Protein AF-A0A961Q5C3-F1 (afdb_monomer)

Foldseek 3Di:
DDQWDWAADPVGIDIGGQPALADDLLVVLLVVDVDPQAFPLVVLVLLLLLLVVLLVVLVVCVVVVNADPLLSVLLNVLSVCSNVPPPSVNRGHHPPTPDLCQSVLNSSLSNSQQSSCVVVVHGRNPVVRPPSCVRSQPPHDRVVSD

Solvent-accessible surface area (backbone atoms only — not comparable to full-atom values): 7967 Å² total; per-residue (Å²): 130,77,70,54,44,78,42,75,60,96,90,45,76,44,84,39,58,52,84,52,40,35,44,60,66,30,57,49,39,34,71,74,25,79,72,77,81,52,32,42,44,80,40,55,68,60,53,31,51,49,37,50,51,39,30,51,42,33,51,51,35,31,77,72,66,79,32,60,65,71,60,28,53,33,41,38,53,27,27,54,46,40,57,75,59,51,70,48,86,44,38,61,38,28,70,74,50,72,70,82,47,39,46,59,50,44,23,50,20,24,29,36,26,25,44,16,29,47,77,70,76,40,63,70,84,52,46,92,79,45,24,35,58,80,53,52,36,42,99,61,56,44,89,82,67,105

Sequence (146 aa):
MNTTRVERDSIGEKIIPWDADYGIHTARAAENFPITGILLRHYPELVQSLVMVKKAAAQANRDLGVLKPNIAAAIISACDLLIAGDGLNHFIVDMLQGGAGTSSNMNVNEVVANVALKLLGRPRGDYTVINPNDHVNLSQSTNDVY

Nearest PDB structures (foldseek):
  3ocf-assembly1_B  TM=1.001E+00  e=5.961E-16  Brucella abortus 2308
  3ocf-assembly1_A  TM=1.002E+00  e=1.237E-15  Brucella abortus 2308
  3oce-assembly1_C  TM=1.000E+00  e=1.733E-15  Brucella abortus 2308
  3ocf-assembly1_D  TM=9.890E-01  e=1.733E-15  Brucella abortus 2308
  6wng-assembly1_D  TM=9.918E-01  e=7.460E-15  Elizabethkingia anophelis NUH1

Radius of gyration: 14.12 Å; Cα contacts (8 Å, |Δi|>4): 234; chains: 1; bounding box: 32×31×37 Å

Structure (mmCIF, N/CA/C/O backbone):
data_AF-A0A961Q5C3-F1
#
_entry.id   AF-A0A961Q5C3-F1
#
loop_
_atom_site.group_PDB
_atom_site.id
_atom_site.type_symbol
_atom_site.label_atom_id
_atom_site.label_alt_id
_atom_site.label_comp_id
_atom_site.label_asym_id
_atom_site.label_entity_id
_atom_site.label_seq_id
_atom_site.pdbx_PDB_ins_code
_atom_site.Cartn_x
_atom_site.Cartn_y
_atom_site.Cartn_z
_atom_site.occupancy
_atom_site.B_iso_or_equiv
_atom_site.auth_seq_id
_atom_site.auth_comp_id
_atom_site.auth_asym_id
_atom_site.auth_atom_id
_atom_site.pdbx_PDB_model_num
ATOM 1 N N . MET A 1 1 ? -11.186 15.69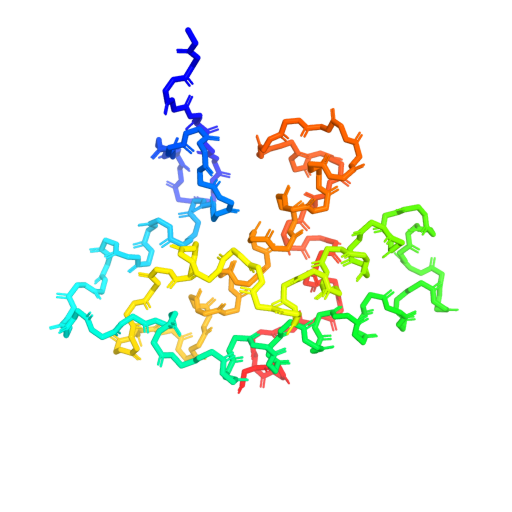4 -17.607 1.00 61.44 1 MET A N 1
ATOM 2 C CA . MET A 1 1 ? -10.985 14.689 -16.540 1.00 61.44 1 MET A CA 1
ATOM 3 C C . MET A 1 1 ? -9.516 14.718 -16.165 1.00 61.44 1 MET A C 1
ATOM 5 O O . MET A 1 1 ? -8.705 14.829 -17.075 1.00 61.44 1 MET A O 1
ATOM 9 N N . ASN A 1 2 ? -9.177 14.683 -14.874 1.00 71.56 2 ASN A N 1
ATOM 10 C CA . ASN A 1 2 ? -7.775 14.628 -14.456 1.00 71.56 2 ASN A CA 1
ATOM 11 C C . ASN A 1 2 ? -7.164 13.304 -14.919 1.00 71.56 2 ASN A C 1
ATOM 13 O O . ASN A 1 2 ? -7.709 12.242 -14.637 1.00 71.56 2 ASN A O 1
ATOM 17 N N . THR A 1 3 ? -6.056 13.374 -15.651 1.00 91.38 3 THR A N 1
ATOM 18 C CA . THR A 1 3 ? -5.298 12.202 -16.114 1.00 91.38 3 THR A CA 1
ATOM 19 C C . THR A 1 3 ? -4.267 11.751 -15.083 1.00 91.38 3 THR A C 1
ATOM 21 O O . THR A 1 3 ? -3.855 10.595 -15.077 1.00 91.38 3 THR A O 1
ATOM 24 N N . THR A 1 4 ? -3.865 12.652 -14.188 1.00 96.19 4 THR A N 1
ATOM 25 C CA . THR A 1 4 ? -2.847 12.421 -13.164 1.00 96.19 4 THR A CA 1
ATOM 26 C C . THR A 1 4 ? -3.195 13.133 -11.856 1.00 96.19 4 THR A C 1
ATOM 28 O O . THR A 1 4 ? -4.041 14.030 -11.823 1.00 96.19 4 THR A O 1
ATOM 31 N N . ARG A 1 5 ? -2.537 12.723 -10.771 1.00 97.00 5 ARG A N 1
ATOM 32 C CA . ARG A 1 5 ? -2.502 13.392 -9.464 1.00 97.00 5 ARG A CA 1
ATOM 33 C C . ARG A 1 5 ? -1.052 13.603 -9.031 1.00 97.00 5 ARG A C 1
ATOM 35 O O . ARG A 1 5 ? -0.168 12.885 -9.492 1.00 97.00 5 ARG A O 1
ATOM 42 N N . VAL A 1 6 ? -0.811 14.567 -8.150 1.00 97.50 6 VAL A N 1
ATOM 43 C CA . VAL A 1 6 ? 0.508 14.787 -7.542 1.00 97.50 6 VAL A CA 1
ATOM 44 C C . VAL A 1 6 ? 0.484 14.239 -6.123 1.00 97.50 6 VAL A C 1
ATOM 46 O O . VAL A 1 6 ? -0.423 14.551 -5.356 1.00 97.50 6 VAL A O 1
ATOM 49 N N . GLU A 1 7 ? 1.477 13.429 -5.785 1.00 98.12 7 GLU A N 1
ATOM 50 C CA . GLU A 1 7 ? 1.728 12.961 -4.423 1.00 98.12 7 GLU A CA 1
ATOM 51 C C . GLU A 1 7 ? 3.077 13.485 -3.931 1.00 98.12 7 GLU A C 1
ATOM 53 O O . GLU A 1 7 ? 3.934 13.857 -4.736 1.00 98.12 7 GLU A O 1
ATOM 58 N N . ARG A 1 8 ? 3.264 13.519 -2.609 1.00 96.75 8 ARG A N 1
ATOM 59 C CA . ARG A 1 8 ? 4.487 13.995 -1.963 1.00 96.75 8 ARG A CA 1
ATOM 60 C C . ARG A 1 8 ? 4.938 13.024 -0.883 1.00 96.75 8 ARG A C 1
ATOM 62 O O . ARG A 1 8 ? 4.139 12.620 -0.044 1.00 96.75 8 ARG A O 1
ATOM 69 N N . ASP A 1 9 ? 6.225 12.713 -0.890 1.00 95.50 9 ASP A N 1
ATOM 70 C CA . ASP A 1 9 ? 6.924 11.970 0.154 1.00 95.50 9 ASP A CA 1
ATOM 71 C C . ASP A 1 9 ? 8.097 12.801 0.703 1.00 95.50 9 ASP A C 1
ATOM 73 O O . ASP A 1 9 ? 8.202 14.008 0.456 1.00 95.50 9 ASP A O 1
ATOM 77 N N . SER A 1 10 ? 8.979 12.174 1.481 1.00 94.50 10 SER A N 1
ATOM 78 C CA . SER A 1 10 ? 10.170 12.828 2.034 1.00 94.50 10 SER A CA 1
ATOM 79 C C . SER A 1 10 ? 11.218 13.203 0.979 1.00 94.50 10 SER A C 1
ATOM 81 O O . SER A 1 10 ? 12.045 14.074 1.241 1.00 94.50 10 SER A O 1
ATOM 83 N N . ILE A 1 11 ? 11.188 12.578 -0.204 1.00 96.25 11 ILE A N 1
ATOM 84 C CA . ILE A 1 11 ? 12.118 12.839 -1.312 1.00 96.25 11 ILE A CA 1
ATOM 85 C C . ILE A 1 11 ? 11.613 14.010 -2.167 1.00 96.25 11 ILE A C 1
ATOM 87 O O . ILE A 1 11 ? 12.409 14.752 -2.740 1.00 96.25 11 ILE A O 1
ATOM 91 N N . GLY A 1 12 ? 10.297 14.206 -2.246 1.00 97.31 12 GLY A N 1
ATOM 92 C CA . GLY A 1 12 ? 9.675 15.329 -2.938 1.00 97.31 12 GLY A CA 1
ATOM 93 C C . GLY A 1 12 ? 8.347 14.948 -3.576 1.00 97.31 12 GLY A C 1
ATOM 94 O O . GLY A 1 12 ? 7.664 14.030 -3.133 1.00 97.31 12 GLY A O 1
ATOM 95 N N . GLU A 1 13 ? 7.977 15.657 -4.636 1.00 97.94 13 GLU A N 1
ATOM 96 C CA . GLU A 1 13 ? 6.718 15.435 -5.350 1.00 97.94 13 GLU A CA 1
ATOM 97 C C . GLU A 1 13 ? 6.887 14.483 -6.538 1.00 97.94 13 GLU A C 1
ATOM 99 O O . GLU A 1 13 ? 7.974 14.355 -7.111 1.00 97.94 13 GLU A O 1
ATOM 104 N N . LYS A 1 14 ? 5.800 13.803 -6.913 1.00 97.44 14 LYS A N 1
ATOM 105 C CA . LYS A 1 14 ? 5.742 12.937 -8.092 1.00 97.44 14 LYS A CA 1
ATOM 106 C C . LYS A 1 14 ? 4.346 12.913 -8.706 1.00 97.44 14 LYS A C 1
ATOM 108 O O . LYS A 1 14 ? 3.341 12.916 -8.000 1.00 97.44 14 LYS A O 1
ATOM 113 N N . ILE A 1 15 ? 4.301 12.849 -10.034 1.00 97.56 15 ILE A N 1
ATOM 114 C CA . ILE A 1 15 ? 3.069 12.696 -10.808 1.00 97.56 15 ILE A CA 1
ATOM 115 C C . ILE A 1 15 ? 2.715 11.208 -10.899 1.00 97.56 15 ILE A C 1
ATOM 117 O O . ILE A 1 15 ? 3.538 10.401 -11.327 1.00 97.56 15 ILE A O 1
ATOM 121 N N . ILE A 1 16 ? 1.484 10.861 -10.530 1.00 98.19 16 ILE A N 1
ATOM 122 C CA . ILE A 1 16 ? 0.934 9.501 -10.532 1.00 98.19 16 ILE A CA 1
ATOM 123 C C . ILE A 1 16 ? -0.307 9.470 -11.439 1.00 98.19 16 ILE A C 1
ATOM 125 O O . ILE A 1 16 ? -1.082 10.432 -11.416 1.00 98.19 16 ILE A O 1
ATOM 129 N N . PRO A 1 17 ? -0.549 8.413 -12.236 1.00 97.50 17 PRO A N 1
ATOM 130 C CA . PRO A 1 17 ? -1.795 8.274 -12.994 1.00 97.50 17 PRO A CA 1
ATOM 131 C C . PRO A 1 17 ? -3.034 8.371 -12.093 1.00 97.50 17 PRO A C 1
ATOM 133 O O . PRO A 1 17 ? -3.033 7.892 -10.959 1.00 97.50 17 PRO A O 1
ATOM 136 N N . TRP A 1 18 ? -4.104 9.012 -12.566 1.00 95.38 18 TRP A N 1
ATOM 137 C CA . TRP A 1 18 ? -5.305 9.239 -11.747 1.00 95.38 18 TRP A CA 1
ATOM 138 C C . TRP A 1 18 ? -6.040 7.939 -11.376 1.00 95.38 18 TRP A C 1
ATOM 140 O O . TRP A 1 18 ? -6.694 7.845 -10.336 1.00 95.38 18 TRP A O 1
ATOM 150 N N . ASP A 1 19 ? -5.938 6.929 -12.231 1.00 95.44 19 ASP A N 1
ATOM 151 C CA . ASP A 1 19 ? -6.576 5.622 -12.102 1.00 95.44 19 ASP A CA 1
ATOM 152 C C . ASP A 1 19 ? -5.727 4.579 -11.358 1.00 95.44 19 ASP A C 1
ATOM 154 O O . ASP A 1 19 ? -6.260 3.539 -10.976 1.00 95.44 19 ASP A O 1
ATOM 158 N N . ALA A 1 20 ? -4.448 4.863 -11.096 1.00 97.56 20 ALA A N 1
ATOM 159 C CA . ALA A 1 20 ? -3.555 3.968 -10.370 1.00 97.56 20 ALA A CA 1
ATOM 160 C C . ALA A 1 20 ? -3.889 3.907 -8.872 1.00 97.56 20 ALA A C 1
ATOM 162 O O . ALA A 1 20 ? -3.836 4.934 -8.196 1.00 97.56 20 ALA A O 1
ATOM 163 N N . ASP A 1 21 ? -4.151 2.709 -8.337 1.00 98.31 21 ASP A N 1
ATOM 164 C CA . ASP A 1 21 ? -4.303 2.503 -6.889 1.00 98.31 21 ASP A CA 1
ATOM 165 C C . ASP A 1 21 ? -2.954 2.542 -6.140 1.00 98.31 21 ASP A C 1
ATOM 167 O O . ASP A 1 21 ? -2.930 2.808 -4.943 1.00 98.31 21 ASP A O 1
ATOM 171 N N . TYR A 1 22 ? -1.818 2.343 -6.817 1.00 98.62 22 TYR A N 1
ATOM 172 C CA . TYR A 1 22 ? -0.497 2.556 -6.212 1.00 98.62 22 TYR A CA 1
ATOM 173 C C . TYR A 1 22 ? -0.171 4.049 -6.054 1.00 98.62 22 TYR A C 1
ATOM 175 O O . TYR A 1 22 ? -0.767 4.893 -6.728 1.00 98.62 22 TYR A O 1
ATOM 183 N N . GLY A 1 23 ? 0.790 4.379 -5.189 1.00 98.50 23 GLY A N 1
ATOM 184 C CA . GLY A 1 23 ? 1.195 5.750 -4.877 1.00 98.50 23 GLY A CA 1
ATOM 185 C C . GLY A 1 23 ? 2.651 6.060 -5.229 1.00 98.50 23 GLY A C 1
ATOM 186 O O . GLY A 1 23 ? 3.293 5.396 -6.052 1.00 98.50 23 GLY A O 1
ATOM 187 N N . ILE A 1 24 ? 3.161 7.130 -4.623 1.00 98.62 24 ILE A N 1
ATOM 188 C CA . ILE A 1 24 ? 4.492 7.675 -4.890 1.00 98.62 24 ILE A CA 1
ATOM 189 C C . ILE A 1 24 ? 5.640 6.703 -4.610 1.00 98.62 24 ILE A C 1
ATOM 191 O O . ILE A 1 24 ? 6.560 6.633 -5.428 1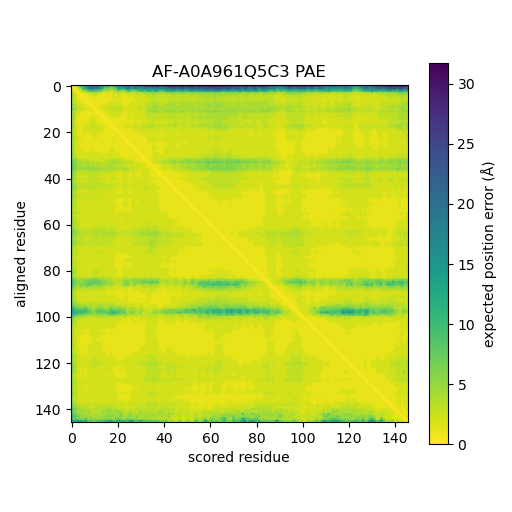.00 98.62 24 ILE A O 1
ATOM 195 N N . HIS A 1 25 ? 5.598 5.924 -3.525 1.00 98.38 25 HIS A N 1
ATOM 196 C CA . HIS A 1 25 ? 6.695 5.015 -3.178 1.00 98.38 25 HIS A CA 1
ATOM 197 C C . HIS A 1 25 ? 6.793 3.887 -4.202 1.00 98.38 25 HIS A C 1
ATOM 199 O O . HIS A 1 25 ? 7.887 3.574 -4.675 1.00 98.38 25 HIS A O 1
ATOM 205 N N . THR A 1 26 ? 5.649 3.338 -4.616 1.00 98.38 26 THR A N 1
ATOM 206 C CA . THR A 1 26 ? 5.586 2.330 -5.679 1.00 98.38 26 THR A CA 1
ATOM 207 C C . THR A 1 26 ? 6.109 2.872 -6.999 1.00 98.38 26 THR A C 1
ATOM 209 O O . THR A 1 26 ? 6.915 2.222 -7.662 1.00 98.38 26 THR A O 1
ATOM 212 N N . ALA A 1 27 ? 5.679 4.076 -7.382 1.00 98.25 27 ALA A N 1
ATOM 213 C CA . ALA A 1 27 ? 6.104 4.683 -8.635 1.00 98.25 27 ALA A CA 1
ATOM 214 C C . ALA A 1 27 ? 7.618 4.942 -8.657 1.00 98.25 27 ALA A C 1
ATOM 216 O O . ALA A 1 27 ? 8.263 4.720 -9.677 1.00 98.25 27 ALA A O 1
ATOM 217 N N . ARG A 1 28 ? 8.206 5.366 -7.530 1.00 97.88 28 ARG A N 1
ATOM 218 C CA . ARG A 1 28 ? 9.665 5.485 -7.404 1.00 97.88 28 ARG A CA 1
ATOM 219 C C . ARG A 1 28 ? 10.357 4.127 -7.475 1.00 97.88 28 ARG A C 1
ATOM 221 O O . ARG A 1 28 ? 11.366 4.009 -8.155 1.00 97.88 28 ARG A O 1
ATOM 228 N N . ALA A 1 29 ? 9.829 3.100 -6.813 1.00 97.44 29 ALA A N 1
ATOM 229 C CA . ALA A 1 29 ? 10.412 1.762 -6.865 1.00 97.44 29 ALA A CA 1
ATOM 230 C C . ALA A 1 29 ? 10.407 1.177 -8.286 1.00 97.44 29 ALA A C 1
ATOM 232 O O . ALA A 1 29 ? 11.415 0.622 -8.717 1.00 97.44 29 ALA A O 1
ATOM 233 N N . ALA A 1 30 ? 9.315 1.355 -9.032 1.00 97.19 30 ALA A N 1
ATOM 234 C CA . ALA A 1 30 ? 9.221 0.925 -10.425 1.00 97.19 30 ALA A CA 1
ATOM 235 C C . ALA A 1 30 ? 10.256 1.624 -11.330 1.00 97.19 30 ALA A C 1
ATOM 237 O O . ALA A 1 30 ? 10.799 1.001 -12.237 1.00 97.19 30 ALA A O 1
ATOM 238 N N . GLU A 1 31 ? 10.570 2.896 -11.065 1.00 96.50 31 GLU A N 1
ATOM 239 C CA . GLU A 1 31 ? 11.619 3.637 -11.783 1.00 96.50 31 GLU A CA 1
ATOM 240 C C . GLU A 1 31 ? 13.037 3.270 -11.341 1.00 96.50 31 GLU A C 1
ATOM 242 O O . GLU A 1 31 ? 13.955 3.271 -12.158 1.00 96.50 31 GLU A O 1
ATOM 247 N N . ASN A 1 32 ? 13.224 2.953 -10.060 1.00 96.19 32 ASN A N 1
ATOM 248 C CA . ASN A 1 32 ? 14.528 2.602 -9.504 1.00 96.19 32 ASN A CA 1
ATOM 249 C C . ASN A 1 32 ? 14.975 1.187 -9.897 1.00 96.19 32 ASN A C 1
ATOM 251 O O . ASN A 1 32 ? 16.177 0.934 -9.970 1.00 96.19 32 ASN A O 1
ATOM 255 N N . PHE A 1 33 ? 14.033 0.264 -10.123 1.00 94.38 33 PHE A N 1
ATOM 256 C CA . PHE A 1 33 ? 14.323 -1.161 -10.316 1.00 94.38 33 PHE A CA 1
ATOM 257 C C . PHE A 1 33 ? 13.725 -1.771 -11.604 1.00 94.38 33 PHE A C 1
ATOM 259 O O . PHE A 1 33 ? 13.061 -2.803 -11.524 1.00 94.38 33 PHE A O 1
ATOM 266 N N . PRO A 1 34 ? 13.959 -1.219 -12.810 1.00 93.56 34 PRO A N 1
ATOM 267 C CA . PRO A 1 34 ? 13.501 -1.827 -14.062 1.00 93.56 34 PRO A CA 1
ATOM 268 C C . PRO A 1 34 ? 14.446 -2.961 -14.509 1.00 93.56 34 PRO A C 1
ATOM 270 O O . PRO A 1 34 ? 15.121 -2.848 -15.532 1.00 93.56 34 PRO A O 1
ATOM 273 N N . ILE A 1 35 ? 14.558 -4.032 -13.713 1.00 96.12 35 ILE A N 1
ATOM 274 C CA . ILE A 1 35 ? 15.612 -5.048 -13.887 1.00 96.12 35 ILE A CA 1
ATOM 275 C C . ILE A 1 35 ? 15.177 -6.195 -14.802 1.00 96.12 35 ILE A C 1
ATOM 277 O O . ILE A 1 35 ? 15.880 -6.517 -15.758 1.00 96.12 35 ILE A O 1
ATOM 281 N N . THR A 1 36 ? 14.048 -6.841 -14.505 1.00 96.50 36 THR A N 1
ATOM 282 C CA . THR A 1 36 ? 13.639 -8.092 -15.165 1.00 96.50 36 THR A CA 1
ATOM 283 C C . THR A 1 36 ? 12.353 -7.953 -15.968 1.00 96.50 36 THR A C 1
ATOM 285 O O . THR A 1 36 ? 12.126 -8.721 -16.902 1.00 96.50 36 THR A O 1
ATOM 288 N N . GLY A 1 37 ? 11.488 -7.006 -15.595 1.00 94.12 37 GLY A N 1
ATOM 289 C CA . GLY A 1 37 ? 10.113 -6.934 -16.089 1.00 94.12 37 GLY A CA 1
ATOM 290 C C . GLY A 1 37 ? 9.195 -8.003 -15.484 1.00 94.12 37 GLY A C 1
ATOM 291 O O . GLY A 1 37 ? 8.009 -8.060 -15.820 1.00 94.12 37 GLY A O 1
ATOM 292 N N . ILE A 1 38 ? 9.707 -8.840 -14.575 1.00 97.19 38 ILE A N 1
ATOM 293 C CA . ILE A 1 38 ? 8.909 -9.762 -13.775 1.00 97.19 38 ILE A CA 1
ATOM 294 C C . ILE A 1 38 ? 8.404 -8.986 -12.559 1.00 97.19 38 ILE A C 1
ATOM 296 O O . ILE A 1 38 ? 9.134 -8.719 -11.607 1.00 97.19 38 ILE A O 1
ATOM 300 N N . LEU A 1 39 ? 7.134 -8.601 -12.619 1.00 97.88 39 LEU A N 1
ATOM 301 C CA . LEU A 1 39 ? 6.506 -7.728 -11.634 1.00 97.88 39 LEU A CA 1
ATOM 302 C C . LEU A 1 39 ? 5.850 -8.522 -10.502 1.00 97.88 39 LEU A C 1
ATOM 304 O O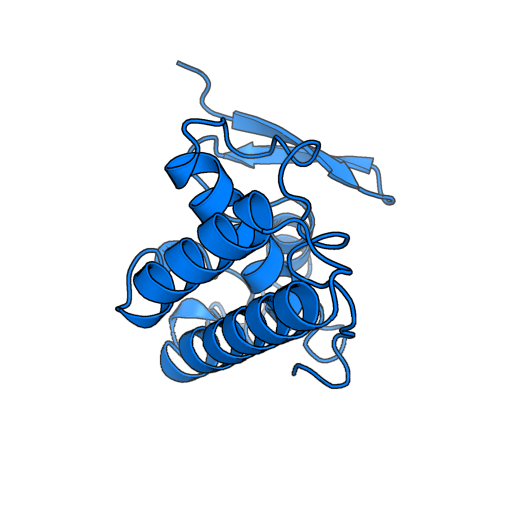 . LEU A 1 39 ? 5.441 -9.667 -10.692 1.00 97.88 39 LEU A O 1
ATOM 308 N N . LEU A 1 40 ? 5.656 -7.868 -9.357 1.00 97.38 40 LEU A N 1
ATOM 309 C CA . LEU A 1 40 ? 4.989 -8.414 -8.175 1.00 97.38 40 LEU A CA 1
ATOM 310 C C . LEU A 1 40 ? 3.607 -9.002 -8.497 1.00 97.38 40 LEU A C 1
ATOM 312 O O . LEU A 1 40 ? 3.262 -10.071 -8.002 1.00 97.38 40 LEU A O 1
ATOM 316 N N . ARG A 1 41 ? 2.844 -8.378 -9.404 1.00 97.06 41 ARG A N 1
ATOM 317 C CA . ARG A 1 41 ? 1.552 -8.904 -9.887 1.00 97.06 41 ARG A CA 1
ATOM 318 C C . ARG A 1 41 ? 1.611 -10.282 -10.557 1.00 97.06 41 ARG A C 1
ATOM 320 O O . ARG A 1 41 ? 0.570 -10.909 -10.709 1.00 97.06 41 ARG A O 1
ATOM 327 N N . HIS A 1 42 ? 2.783 -10.740 -11.000 1.00 97.31 42 HIS A N 1
ATOM 328 C CA . HIS A 1 42 ? 2.952 -12.086 -11.558 1.00 97.31 42 HIS A CA 1
ATOM 329 C C . HIS A 1 42 ? 3.033 -13.167 -10.463 1.00 97.31 42 HIS A C 1
ATOM 331 O O . HIS A 1 42 ? 3.021 -14.348 -10.793 1.00 97.31 42 HIS A O 1
ATOM 337 N N . TYR A 1 43 ? 3.074 -12.768 -9.184 1.00 97.19 43 TYR A N 1
ATOM 338 C CA . TYR A 1 43 ? 3.045 -13.635 -8.002 1.00 97.19 43 TYR A CA 1
ATOM 339 C C . TYR A 1 43 ? 1.812 -13.304 -7.144 1.00 97.19 43 TYR A C 1
ATOM 341 O O . TYR A 1 43 ? 1.943 -12.724 -6.057 1.00 97.19 43 TYR A O 1
ATOM 349 N N . PRO A 1 44 ? 0.595 -13.604 -7.632 1.00 96.50 44 PRO A N 1
ATOM 350 C CA . PRO A 1 44 ? -0.641 -13.219 -6.956 1.00 96.50 44 PRO A CA 1
ATOM 351 C C . PRO A 1 44 ? -0.745 -13.787 -5.536 1.00 96.50 44 PRO A C 1
ATOM 353 O O . PRO A 1 44 ? -1.280 -13.116 -4.661 1.00 96.50 44 PRO A O 1
ATOM 356 N N . GLU A 1 45 ? -0.178 -14.961 -5.263 1.00 97.38 45 GLU A N 1
ATOM 357 C CA . GLU A 1 45 ? -0.181 -15.582 -3.936 1.00 97.38 45 GLU A CA 1
ATOM 358 C C . GLU A 1 45 ? 0.618 -14.759 -2.917 1.00 97.38 45 GLU A C 1
ATOM 360 O O . GLU A 1 45 ? 0.198 -14.615 -1.766 1.00 97.38 45 GLU A O 1
ATOM 365 N N . LEU A 1 46 ? 1.745 -14.167 -3.334 1.00 97.19 46 LEU A N 1
ATOM 366 C CA . LEU A 1 46 ? 2.536 -13.274 -2.484 1.00 97.19 46 LEU A CA 1
ATOM 367 C C . LEU A 1 46 ? 1.771 -11.978 -2.201 1.00 97.19 46 LEU A C 1
ATOM 369 O O . LEU A 1 46 ? 1.701 -11.540 -1.053 1.00 97.19 46 LEU A O 1
ATOM 373 N N . VAL A 1 47 ? 1.150 -11.393 -3.230 1.00 98.00 47 VAL A N 1
ATOM 374 C CA . VAL A 1 47 ? 0.299 -10.202 -3.081 1.00 98.00 47 VAL A CA 1
ATOM 375 C C . VAL A 1 47 ? -0.838 -10.473 -2.099 1.00 98.00 47 VAL A C 1
ATOM 377 O O . VAL A 1 47 ? -1.007 -9.731 -1.133 1.00 98.00 47 VAL A O 1
ATOM 380 N N . GLN A 1 48 ? -1.586 -11.556 -2.307 1.00 98.19 48 GLN A N 1
ATOM 381 C CA . GLN A 1 48 ? -2.695 -11.950 -1.442 1.00 98.19 48 GLN A CA 1
ATOM 382 C C . GLN A 1 48 ? -2.228 -12.179 -0.003 1.00 98.19 48 GLN A C 1
ATOM 384 O O . GLN A 1 48 ? -2.877 -11.701 0.924 1.00 98.19 48 GLN A O 1
ATOM 389 N N . SER A 1 49 ? -1.082 -12.836 0.193 1.00 98.19 49 SER A N 1
ATOM 390 C CA . SER A 1 49 ? -0.515 -13.076 1.525 1.00 98.19 49 SER A CA 1
ATOM 391 C C . SER A 1 49 ? -0.181 -11.767 2.246 1.00 98.19 49 SER A C 1
ATOM 393 O O . SER A 1 49 ? -0.595 -11.571 3.388 1.00 98.19 49 SER A O 1
ATOM 395 N N . LEU A 1 50 ? 0.485 -10.822 1.573 1.00 98.31 50 LEU A N 1
ATOM 396 C CA . LEU A 1 50 ? 0.785 -9.507 2.151 1.00 98.31 50 LEU A CA 1
ATOM 397 C C . LEU A 1 50 ? -0.498 -8.732 2.491 1.00 98.31 50 LEU A C 1
ATOM 399 O O . LEU A 1 50 ? -0.590 -8.111 3.549 1.00 98.31 50 LEU A O 1
ATOM 403 N N . VAL A 1 51 ? -1.521 -8.802 1.636 1.00 98.69 51 VAL A N 1
ATOM 404 C CA . VAL A 1 51 ? -2.830 -8.185 1.903 1.00 98.69 51 VAL A CA 1
ATOM 405 C C . VAL A 1 51 ? -3.531 -8.842 3.103 1.00 98.69 51 VAL A C 1
ATOM 407 O O . VAL A 1 51 ? -4.122 -8.136 3.925 1.00 98.69 51 VAL A O 1
ATOM 410 N N . MET A 1 52 ? -3.441 -10.168 3.265 1.00 98.81 52 MET A N 1
ATOM 411 C CA . MET A 1 52 ? -3.947 -10.870 4.454 1.00 98.81 52 MET A CA 1
ATOM 412 C C . MET A 1 52 ? -3.253 -10.386 5.732 1.00 98.81 52 MET A C 1
ATOM 414 O O . MET A 1 52 ? -3.934 -10.160 6.734 1.00 98.81 52 MET A O 1
ATOM 418 N N . VAL A 1 53 ? -1.937 -10.142 5.691 1.00 98.69 53 VAL A N 1
ATOM 419 C CA . VAL A 1 53 ? -1.199 -9.539 6.817 1.00 98.69 53 VAL A CA 1
ATOM 420 C C . VAL A 1 53 ? -1.748 -8.145 7.141 1.00 98.69 53 VAL A C 1
ATOM 422 O O . VAL A 1 53 ? -2.059 -7.871 8.301 1.00 98.69 53 VAL A O 1
ATOM 425 N N . LYS A 1 54 ? -1.988 -7.288 6.134 1.00 98.75 54 LYS A N 1
ATOM 426 C CA . LYS A 1 54 ? -2.604 -5.960 6.353 1.00 98.75 54 LYS A CA 1
ATOM 427 C C . LYS A 1 54 ? -4.002 -6.047 6.950 1.00 98.75 54 LYS A C 1
ATOM 429 O O . LYS A 1 54 ? -4.340 -5.269 7.842 1.00 98.75 54 LYS A O 1
ATOM 434 N N . LYS A 1 55 ? -4.809 -7.015 6.507 1.00 98.81 55 LYS A N 1
ATOM 435 C CA . LYS A 1 55 ? -6.137 -7.273 7.078 1.00 98.81 55 LYS A CA 1
ATOM 436 C C . LYS A 1 55 ? -6.039 -7.651 8.556 1.00 98.81 55 LYS A C 1
ATOM 438 O O . LYS A 1 55 ? -6.746 -7.064 9.375 1.00 98.81 55 LYS A O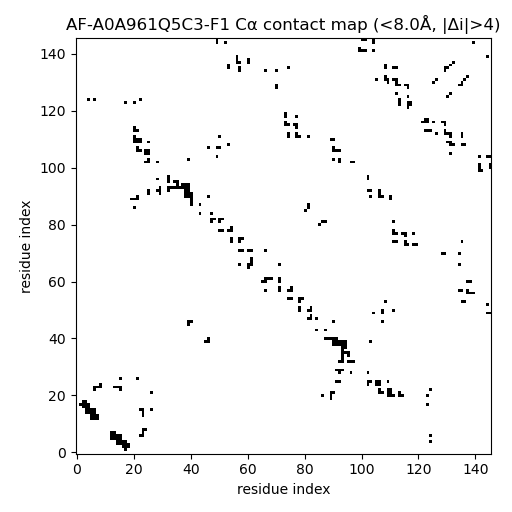 1
ATOM 443 N N . ALA A 1 56 ? -5.158 -8.591 8.895 1.00 98.81 56 ALA A N 1
ATOM 444 C CA . ALA A 1 56 ? -4.953 -9.040 10.269 1.00 98.81 56 ALA A CA 1
ATOM 445 C C . ALA A 1 56 ? -4.473 -7.892 11.172 1.00 98.81 56 ALA A C 1
ATOM 447 O O . ALA A 1 56 ? -5.020 -7.688 12.256 1.00 98.81 56 ALA A O 1
ATOM 448 N N . ALA A 1 57 ? -3.523 -7.081 10.700 1.00 98.81 57 ALA A N 1
ATOM 449 C CA . ALA A 1 57 ? -3.038 -5.919 11.437 1.00 98.81 57 ALA A CA 1
ATOM 450 C C . ALA A 1 57 ? -4.137 -4.866 11.658 1.00 98.81 57 ALA A C 1
ATOM 452 O O . ALA A 1 57 ? -4.280 -4.344 12.762 1.00 98.81 57 ALA A O 1
ATOM 453 N N . ALA A 1 58 ? -4.965 -4.579 10.648 1.00 98.81 58 ALA A N 1
ATOM 454 C CA . ALA A 1 58 ? -6.088 -3.651 10.790 1.00 98.81 58 ALA A CA 1
ATOM 455 C C . ALA A 1 58 ? -7.138 -4.150 11.800 1.00 98.81 58 ALA A C 1
ATOM 457 O O . ALA A 1 58 ? -7.665 -3.354 12.580 1.00 98.81 58 ALA A O 1
ATOM 458 N N . GLN A 1 59 ? -7.421 -5.458 11.820 1.00 98.81 59 GLN A N 1
ATOM 459 C CA . GLN A 1 59 ? -8.305 -6.084 12.811 1.00 98.81 59 GLN A CA 1
ATOM 460 C C . GLN A 1 59 ? -7.729 -5.965 14.226 1.00 98.81 59 GLN A C 1
ATOM 462 O O . GLN A 1 59 ? -8.411 -5.460 15.115 1.00 98.81 59 GLN A O 1
ATOM 467 N N . ALA A 1 60 ? -6.462 -6.336 14.418 1.00 98.75 60 ALA A N 1
ATOM 468 C CA . ALA A 1 60 ? -5.800 -6.248 15.717 1.00 98.75 60 ALA A CA 1
ATOM 469 C C . ALA A 1 60 ? -5.726 -4.800 16.231 1.00 98.75 60 ALA A C 1
ATOM 471 O O . ALA A 1 60 ? -6.085 -4.524 17.373 1.00 98.75 60 ALA A O 1
ATOM 472 N N . ASN A 1 61 ? -5.335 -3.849 15.378 1.00 98.81 61 ASN A N 1
ATOM 473 C CA . ASN A 1 61 ? -5.259 -2.434 15.743 1.00 98.81 61 ASN A CA 1
ATOM 474 C C . ASN A 1 61 ? -6.636 -1.834 16.082 1.00 98.81 61 ASN A C 1
ATOM 476 O O . ASN A 1 61 ? -6.732 -0.972 16.959 1.00 98.81 61 ASN A O 1
ATOM 480 N N . ARG A 1 62 ? -7.712 -2.283 15.419 1.00 98.69 62 ARG A N 1
ATOM 481 C CA . ARG A 1 62 ? -9.090 -1.919 15.787 1.00 98.69 62 ARG A CA 1
ATOM 482 C C . ARG A 1 62 ? -9.444 -2.455 17.169 1.00 98.69 62 ARG A C 1
ATOM 484 O O . ARG A 1 62 ? -9.970 -1.706 17.985 1.00 98.69 62 ARG A O 1
ATOM 491 N N . ASP A 1 63 ? -9.163 -3.730 17.418 1.00 98.62 63 ASP A N 1
ATOM 492 C CA . ASP A 1 63 ? -9.538 -4.411 18.661 1.00 98.62 63 ASP A CA 1
ATOM 493 C C . ASP A 1 63 ? -8.754 -3.859 19.868 1.00 98.62 63 ASP A C 1
ATOM 495 O O . ASP A 1 63 ? -9.290 -3.774 20.970 1.00 98.62 63 ASP A O 1
ATOM 499 N N . LEU A 1 64 ? -7.524 -3.381 19.644 1.00 98.50 64 LEU A N 1
ATOM 500 C CA . LEU A 1 64 ? -6.715 -2.638 20.620 1.00 98.50 64 LEU A CA 1
ATOM 501 C C . LEU A 1 64 ? -7.119 -1.158 20.769 1.00 98.50 64 LEU A C 1
ATOM 503 O O . LEU A 1 64 ? -6.575 -0.456 21.619 1.00 98.50 64 LEU A O 1
ATOM 507 N N . GLY A 1 65 ? -8.044 -0.658 19.944 1.00 98.25 65 GLY A N 1
ATOM 508 C CA . GLY A 1 65 ? -8.529 0.725 19.990 1.00 98.25 65 GLY A CA 1
ATOM 509 C C . GLY A 1 65 ? -7.554 1.779 19.450 1.00 98.25 65 GLY A C 1
ATOM 510 O O . GLY A 1 65 ? -7.813 2.972 19.602 1.00 98.25 65 GLY A O 1
ATOM 511 N N . VAL A 1 66 ? -6.456 1.370 18.806 1.00 98.44 66 VAL A N 1
ATOM 512 C CA . VAL A 1 66 ? -5.448 2.285 18.232 1.00 98.44 66 VAL A CA 1
ATOM 513 C C . VAL A 1 66 ? -5.748 2.675 16.782 1.00 98.44 66 VAL A C 1
ATOM 515 O O . VAL A 1 66 ? -5.172 3.631 16.269 1.00 98.44 66 VAL A O 1
ATOM 518 N N . LEU A 1 67 ? -6.690 1.987 16.128 1.00 98.56 67 LEU A N 1
ATOM 519 C CA . LEU A 1 67 ? -7.215 2.342 14.809 1.00 98.56 67 LEU A CA 1
ATOM 520 C C . LEU A 1 67 ? -8.720 2.603 14.886 1.00 98.56 67 LEU A C 1
ATOM 522 O O . LEU A 1 67 ? -9.486 1.784 15.395 1.00 98.56 67 LEU A O 1
ATOM 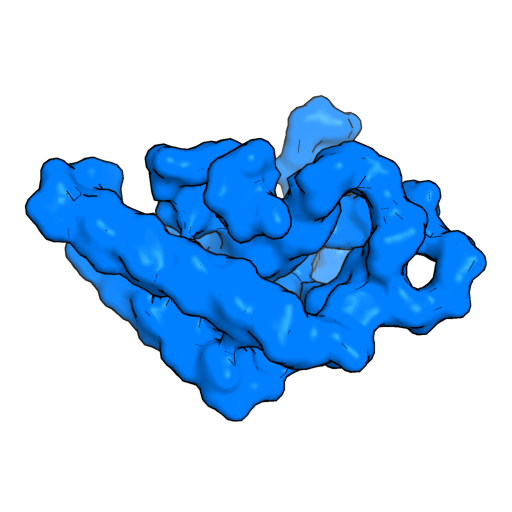526 N N . LYS A 1 68 ? -9.164 3.745 14.344 1.00 98.38 68 LYS A N 1
ATOM 527 C CA . LYS A 1 68 ? -10.585 4.125 14.358 1.00 98.38 68 LYS A CA 1
ATOM 528 C C . LYS A 1 68 ? -11.441 3.053 13.656 1.00 98.38 68 LYS A C 1
ATOM 530 O O . LYS A 1 68 ? -11.095 2.666 12.536 1.00 98.38 68 LYS A O 1
ATOM 535 N N . PRO A 1 69 ? -12.585 2.626 14.229 1.00 98.31 69 PRO A N 1
ATOM 536 C CA . PRO A 1 69 ? -13.377 1.520 13.681 1.00 98.31 69 PRO A CA 1
ATOM 537 C C . PRO A 1 69 ? -13.823 1.695 12.224 1.00 98.31 69 PRO A C 1
ATOM 539 O O . PRO A 1 69 ? -13.823 0.731 11.465 1.00 98.31 69 PRO A O 1
ATOM 542 N N . ASN A 1 70 ? -14.163 2.918 11.809 1.00 98.00 70 ASN A N 1
ATOM 543 C CA . ASN A 1 70 ? -14.558 3.214 10.429 1.00 98.00 70 ASN A CA 1
ATOM 544 C C . ASN A 1 70 ? -13.386 3.097 9.437 1.00 98.00 70 ASN A C 1
ATOM 546 O O . ASN A 1 70 ? -13.576 2.606 8.328 1.00 98.00 70 ASN A O 1
ATOM 550 N N . ILE A 1 71 ? -12.179 3.509 9.841 1.00 98.56 71 ILE A N 1
ATOM 551 C CA . ILE A 1 71 ? -10.962 3.370 9.030 1.00 98.56 71 ILE A CA 1
ATOM 552 C C . ILE A 1 71 ? -10.570 1.895 8.927 1.00 98.56 71 ILE A C 1
ATOM 554 O O . ILE A 1 71 ? -10.332 1.398 7.828 1.00 98.56 71 ILE A O 1
ATOM 558 N N . ALA A 1 72 ? -10.590 1.172 10.050 1.00 98.75 72 ALA A N 1
ATOM 559 C CA . ALA A 1 72 ? -10.348 -0.266 10.074 1.00 98.75 72 ALA A CA 1
ATOM 560 C C . ALA A 1 72 ? -11.318 -1.030 9.162 1.00 98.75 72 ALA A C 1
ATOM 562 O O . ALA A 1 72 ? -10.884 -1.857 8.367 1.00 98.75 72 ALA A O 1
ATOM 563 N N . ALA A 1 73 ? -12.621 -0.735 9.229 1.00 98.81 73 ALA A N 1
ATOM 564 C CA . ALA A 1 73 ? -13.627 -1.390 8.393 1.00 98.81 73 ALA A CA 1
ATOM 565 C C . ALA A 1 73 ? -13.388 -1.160 6.889 1.00 98.81 73 ALA A C 1
ATOM 567 O O . ALA A 1 73 ? -13.522 -2.098 6.100 1.00 98.81 73 ALA A O 1
ATOM 568 N N . ALA A 1 74 ? -12.989 0.055 6.496 1.00 98.75 74 ALA A N 1
ATOM 569 C CA . ALA A 1 74 ? -12.651 0.369 5.110 1.00 98.75 74 ALA A CA 1
ATOM 570 C C . ALA A 1 74 ? -11.403 -0.392 4.633 1.00 98.75 74 ALA A C 1
ATOM 572 O O . ALA A 1 74 ? -11.426 -0.970 3.548 1.00 98.75 74 ALA A O 1
ATOM 573 N N . ILE A 1 75 ? -10.348 -0.448 5.455 1.00 98.88 75 ILE A N 1
ATOM 574 C CA . ILE A 1 75 ? -9.119 -1.201 5.151 1.00 98.88 75 ILE A CA 1
ATOM 575 C C . ILE A 1 75 ? -9.413 -2.699 5.035 1.00 98.88 75 ILE A C 1
ATOM 577 O O . ILE A 1 75 ? -9.007 -3.325 4.064 1.00 98.88 75 ILE A O 1
ATOM 581 N N . ILE A 1 76 ? -10.163 -3.272 5.980 1.00 98.88 76 ILE A N 1
ATOM 582 C CA . ILE A 1 76 ? -10.535 -4.694 5.963 1.00 98.88 76 ILE A CA 1
ATOM 583 C C . ILE A 1 76 ? -11.322 -5.031 4.690 1.00 98.88 76 ILE A C 1
ATOM 585 O O . ILE A 1 76 ? -10.994 -6.006 4.020 1.00 98.88 76 ILE A O 1
ATOM 589 N N . SER A 1 77 ? -12.297 -4.194 4.321 1.00 98.75 77 SER A N 1
ATOM 590 C CA . SER A 1 77 ? -13.099 -4.389 3.105 1.00 98.75 77 SER A CA 1
ATOM 591 C C . SER A 1 77 ? -12.256 -4.263 1.831 1.00 98.75 77 SER A C 1
ATOM 593 O O . SER A 1 77 ? -12.445 -5.020 0.884 1.00 98.75 77 SER A O 1
ATOM 595 N N . ALA A 1 78 ? -11.298 -3.330 1.805 1.00 98.62 78 ALA A N 1
ATOM 596 C CA . ALA A 1 78 ? -10.346 -3.207 0.705 1.00 98.62 78 ALA A CA 1
ATOM 597 C C . ALA A 1 78 ? -9.462 -4.455 0.582 1.00 98.62 78 ALA A C 1
ATOM 599 O O . ALA A 1 78 ? -9.273 -4.966 -0.520 1.00 98.62 78 ALA A O 1
ATOM 600 N N . CYS A 1 79 ? -8.968 -4.979 1.707 1.00 98.75 79 CYS A N 1
ATOM 601 C CA . CYS A 1 79 ? -8.210 -6.221 1.722 1.00 98.75 79 CYS A CA 1
ATOM 602 C C . CYS A 1 79 ? -9.037 -7.407 1.213 1.00 98.75 79 CYS A C 1
ATOM 604 O O . CYS A 1 79 ? -8.506 -8.218 0.464 1.00 98.75 79 CYS A O 1
ATOM 606 N N . ASP A 1 80 ? -10.321 -7.504 1.570 1.00 98.62 80 ASP A N 1
ATOM 607 C CA . ASP A 1 80 ? -11.199 -8.584 1.100 1.00 98.62 80 ASP A CA 1
ATOM 608 C C . ASP A 1 80 ? -11.338 -8.606 -0.430 1.00 98.62 80 ASP A C 1
ATOM 610 O O . ASP A 1 80 ? -11.236 -9.674 -1.035 1.00 98.62 80 ASP A O 1
ATOM 614 N N . LEU A 1 81 ? -11.486 -7.438 -1.066 1.00 98.12 81 LEU A N 1
ATOM 615 C CA . LEU A 1 81 ? -11.524 -7.324 -2.532 1.00 98.12 81 LEU A CA 1
ATOM 616 C C . LEU A 1 81 ? -10.194 -7.741 -3.176 1.00 98.12 81 LEU A C 1
ATOM 618 O O . LEU A 1 81 ? -10.164 -8.520 -4.127 1.00 98.12 81 LEU A O 1
ATOM 622 N N . LEU A 1 82 ? -9.077 -7.255 -2.634 1.00 98.06 82 LEU A N 1
ATOM 623 C CA . LEU A 1 82 ? -7.742 -7.549 -3.160 1.00 98.06 82 LEU A CA 1
ATOM 624 C C . LEU A 1 82 ? -7.365 -9.033 -2.986 1.00 98.06 82 LEU A C 1
ATOM 626 O O . LEU A 1 82 ? -6.763 -9.627 -3.878 1.00 98.06 82 LEU A O 1
ATOM 630 N N . ILE A 1 83 ? -7.759 -9.661 -1.872 1.00 98.25 83 ILE A N 1
ATOM 631 C CA . ILE A 1 83 ? -7.580 -11.105 -1.642 1.00 98.25 83 ILE A CA 1
ATOM 632 C C . ILE A 1 83 ? -8.388 -11.921 -2.657 1.00 98.25 83 ILE A C 1
ATOM 634 O O . ILE A 1 83 ? -7.899 -12.943 -3.136 1.00 98.25 83 ILE A 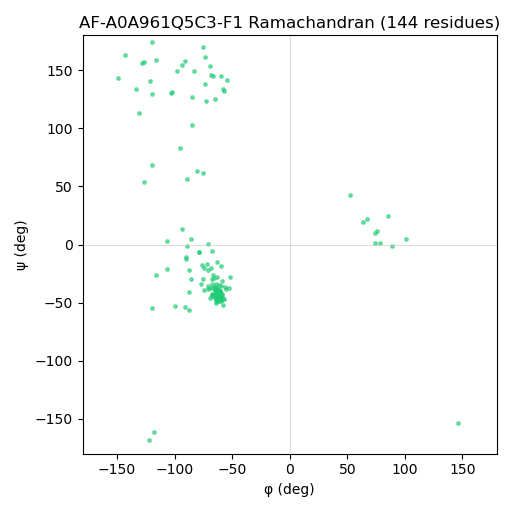O 1
ATOM 638 N N . ALA A 1 84 ? -9.583 -11.457 -3.037 1.00 96.69 84 ALA A N 1
ATOM 639 C CA . ALA A 1 84 ? -10.394 -12.083 -4.083 1.00 96.69 84 ALA A CA 1
ATOM 640 C C . ALA A 1 84 ? -9.782 -11.967 -5.498 1.00 96.69 84 ALA A C 1
ATOM 642 O O . ALA A 1 84 ? -10.293 -12.584 -6.432 1.00 96.69 84 ALA A O 1
ATOM 643 N N . GLY A 1 85 ? -8.672 -11.234 -5.655 1.00 89.38 85 GLY A N 1
ATOM 644 C CA . GLY A 1 85 ? -7.923 -11.101 -6.906 1.00 89.38 85 GLY A CA 1
ATOM 645 C C . GLY A 1 85 ? -8.191 -9.808 -7.677 1.00 89.38 85 GLY A C 1
ATOM 646 O O . GLY A 1 85 ? -7.647 -9.635 -8.771 1.00 89.38 85 GLY A O 1
ATOM 647 N N . ASP A 1 86 ? -8.982 -8.881 -7.130 1.00 89.56 86 ASP A N 1
ATOM 648 C CA . ASP A 1 86 ? -9.205 -7.584 -7.766 1.00 89.56 86 ASP A CA 1
ATOM 649 C C . ASP A 1 86 ? -7.929 -6.723 -7.739 1.00 89.56 86 ASP A C 1
ATOM 651 O O . ASP A 1 86 ? -7.146 -6.747 -6.792 1.00 89.56 86 ASP A O 1
ATOM 655 N N . GLY A 1 87 ? -7.710 -5.917 -8.782 1.00 90.00 87 GLY A N 1
ATOM 656 C CA . GLY A 1 87 ? -6.696 -4.851 -8.756 1.00 90.00 87 GLY A CA 1
ATOM 657 C C . GLY A 1 87 ? -5.232 -5.288 -8.905 1.00 90.00 87 GLY A C 1
ATOM 658 O O . GLY A 1 87 ? -4.344 -4.451 -8.740 1.00 90.00 87 GLY A O 1
ATOM 659 N N . LEU A 1 88 ? -4.950 -6.544 -9.289 1.00 93.50 88 LEU A N 1
ATOM 660 C CA . LEU A 1 88 ? -3.576 -7.056 -9.462 1.00 93.50 88 LEU A CA 1
ATOM 661 C C . LEU A 1 88 ? -2.686 -6.183 -10.369 1.00 93.50 88 LEU A C 1
ATOM 663 O O . LEU A 1 88 ? -1.475 -6.109 -10.181 1.00 93.50 88 LEU A O 1
ATOM 667 N N . ASN A 1 89 ? -3.266 -5.454 -11.324 1.00 96.81 89 ASN A N 1
ATOM 668 C CA . ASN A 1 89 ? -2.516 -4.568 -12.219 1.00 96.81 89 ASN A CA 1
ATOM 669 C C . ASN A 1 89 ? -1.800 -3.405 -11.511 1.00 96.81 89 ASN A C 1
ATOM 671 O O . ASN A 1 89 ? -0.916 -2.804 -12.121 1.00 96.81 89 ASN A O 1
ATOM 675 N N . HIS A 1 90 ? -2.143 -3.100 -10.256 1.00 97.94 90 HIS A N 1
ATOM 676 C CA . HIS A 1 90 ? -1.522 -2.027 -9.479 1.00 97.94 90 HIS A CA 1
ATOM 677 C C . HIS A 1 90 ? -0.286 -2.470 -8.675 1.00 97.94 90 HIS A C 1
ATOM 679 O O . HIS A 1 90 ? 0.357 -1.629 -8.047 1.00 97.94 90 HIS A O 1
ATOM 685 N N . PHE A 1 91 ? 0.093 -3.753 -8.727 1.00 98.12 91 PHE A N 1
ATOM 686 C CA . PHE A 1 91 ? 1.308 -4.277 -8.091 1.00 98.12 91 PHE A CA 1
ATOM 687 C C . PHE A 1 91 ? 2.463 -4.326 -9.097 1.00 98.12 91 PHE A C 1
ATOM 689 O O . PHE A 1 91 ? 2.715 -5.342 -9.749 1.00 98.12 91 PHE A O 1
ATOM 696 N N . ILE A 1 9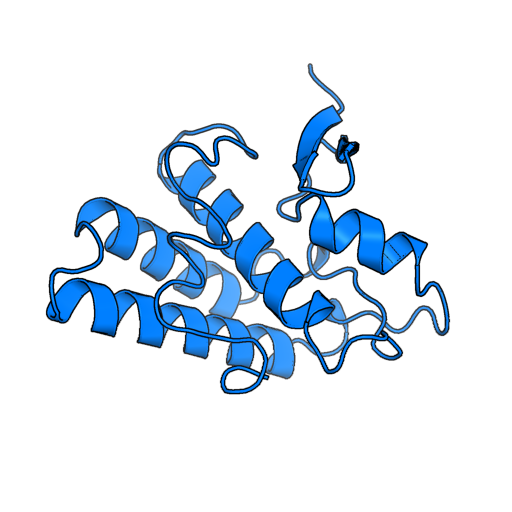2 ? 3.123 -3.181 -9.276 1.00 98.00 92 ILE A N 1
ATOM 697 C CA . ILE A 1 92 ? 3.999 -2.910 -10.428 1.00 98.00 92 ILE A CA 1
ATOM 698 C C . ILE A 1 92 ? 5.497 -2.928 -10.106 1.00 98.00 92 ILE A C 1
ATOM 700 O O . ILE A 1 92 ? 6.303 -2.634 -10.983 1.00 98.00 92 ILE A O 1
ATOM 704 N N . VAL A 1 93 ? 5.884 -3.233 -8.868 1.00 97.69 93 VAL A N 1
ATOM 705 C CA . VAL A 1 93 ? 7.302 -3.315 -8.491 1.00 97.69 93 VAL A CA 1
ATOM 706 C C . VAL A 1 93 ? 7.931 -4.581 -9.076 1.00 97.69 93 VAL A C 1
ATOM 708 O O . VAL A 1 93 ? 7.311 -5.642 -9.055 1.00 97.69 93 VAL A O 1
ATOM 711 N N . ASP A 1 94 ? 9.155 -4.479 -9.591 1.00 97.81 94 ASP A N 1
ATOM 712 C CA . ASP A 1 94 ? 9.940 -5.631 -10.050 1.00 97.81 94 ASP A CA 1
ATOM 713 C C . ASP A 1 94 ? 10.325 -6.543 -8.872 1.00 97.81 94 ASP A C 1
ATOM 715 O O . ASP A 1 94 ? 10.587 -6.082 -7.755 1.00 97.81 94 ASP A O 1
ATOM 719 N N . MET A 1 95 ? 10.376 -7.853 -9.105 1.00 96.31 95 MET A N 1
ATOM 720 C CA . MET A 1 95 ? 10.779 -8.801 -8.067 1.00 96.31 95 MET A CA 1
ATOM 721 C C . MET A 1 95 ? 12.248 -8.657 -7.660 1.00 96.31 95 MET A C 1
ATOM 723 O O . MET A 1 95 ? 12.580 -8.937 -6.509 1.00 96.31 95 MET A O 1
ATOM 727 N N . LEU A 1 96 ? 13.122 -8.163 -8.545 1.00 94.19 96 LEU A N 1
ATOM 728 C CA . LEU A 1 96 ? 14.499 -7.792 -8.201 1.00 94.19 96 LEU A CA 1
ATOM 729 C C . LEU A 1 96 ? 14.593 -6.333 -7.733 1.00 94.19 96 LEU A C 1
ATOM 731 O O . LEU A 1 96 ? 15.349 -5.523 -8.269 1.00 94.19 96 LEU A O 1
ATOM 735 N N . GLN A 1 97 ? 13.823 -6.006 -6.699 1.00 91.75 97 GLN A N 1
ATOM 736 C CA . GLN A 1 97 ? 13.881 -4.714 -6.018 1.00 91.75 97 GLN A CA 1
ATOM 737 C C . GLN A 1 97 ? 14.995 -4.657 -4.962 1.00 91.75 97 GLN A C 1
ATOM 739 O O . GLN A 1 97 ? 15.292 -5.638 -4.278 1.00 91.75 97 GLN A O 1
ATOM 744 N N . GLY A 1 98 ? 15.557 -3.466 -4.753 1.00 84.38 98 GLY A N 1
ATOM 745 C CA . GLY A 1 98 ? 16.343 -3.168 -3.554 1.00 84.38 98 GLY A CA 1
ATOM 746 C C . GLY A 1 98 ? 15.462 -2.954 -2.312 1.00 84.38 98 GLY A C 1
ATOM 747 O O . GLY A 1 98 ? 14.244 -2.808 -2.404 1.00 84.38 98 GLY A O 1
ATOM 748 N N . GLY A 1 99 ? 16.085 -2.887 -1.130 1.00 87.12 99 GLY A N 1
ATOM 749 C CA . GLY A 1 99 ? 15.398 -2.476 0.106 1.00 87.12 99 GLY A CA 1
ATOM 750 C C . GLY A 1 99 ? 14.652 -3.584 0.859 1.00 87.12 99 GLY A C 1
ATOM 751 O O . GLY A 1 99 ? 13.719 -3.274 1.599 1.00 87.12 99 GLY A O 1
ATOM 752 N N . ALA A 1 100 ? 15.052 -4.849 0.675 1.00 92.44 100 ALA A N 1
ATOM 753 C CA . ALA A 1 100 ? 14.598 -5.998 1.471 1.00 92.44 100 ALA A CA 1
ATOM 754 C C . ALA A 1 100 ? 13.062 -6.132 1.577 1.00 92.44 100 ALA A C 1
ATOM 756 O O . ALA A 1 100 ? 12.527 -6.368 2.652 1.00 92.44 100 ALA A O 1
ATOM 757 N N . GLY A 1 101 ? 12.350 -5.925 0.462 1.00 94.50 101 GLY A N 1
ATOM 758 C CA . GLY A 1 101 ? 10.887 -6.041 0.402 1.00 94.50 101 GLY A CA 1
ATOM 759 C C . GLY A 1 101 ? 10.112 -4.765 0.736 1.00 94.50 101 GLY A C 1
ATOM 760 O O . GLY A 1 101 ? 8.886 -4.748 0.637 1.00 94.50 101 GLY A O 1
ATOM 761 N N . THR A 1 102 ? 10.794 -3.663 1.071 1.00 97.00 102 THR A N 1
ATOM 762 C CA . THR A 1 102 ? 10.128 -2.396 1.429 1.00 97.00 102 THR A CA 1
ATOM 763 C C . THR A 1 102 ? 9.263 -1.862 0.291 1.00 97.00 102 THR A C 1
ATOM 765 O O . THR A 1 102 ? 8.181 -1.336 0.543 1.00 97.00 102 THR A O 1
ATOM 768 N N . SER A 1 103 ? 9.693 -2.033 -0.961 1.00 97.75 103 SER A N 1
ATOM 769 C CA . SER A 1 103 ? 8.913 -1.566 -2.108 1.00 97.75 103 SER A CA 1
ATOM 770 C C . SER A 1 103 ? 7.655 -2.415 -2.314 1.00 97.75 103 SER A C 1
ATOM 772 O O . SER A 1 103 ? 6.598 -1.854 -2.582 1.00 97.75 103 SER A O 1
ATOM 774 N N . SER A 1 104 ? 7.723 -3.736 -2.106 1.00 98.06 104 SER A N 1
ATOM 775 C CA . SER A 1 104 ? 6.533 -4.603 -2.078 1.00 98.06 104 SER A CA 1
ATOM 776 C C . SER A 1 104 ? 5.575 -4.222 -0.949 1.00 98.06 104 SER A C 1
ATOM 778 O O . SER A 1 104 ? 4.379 -4.067 -1.193 1.00 98.06 104 SER A O 1
ATOM 780 N N . ASN A 1 105 ? 6.089 -4.020 0.270 1.00 98.44 105 ASN A N 1
ATOM 781 C CA . ASN A 1 105 ? 5.277 -3.628 1.424 1.00 98.44 105 ASN A CA 1
ATOM 782 C C . ASN A 1 105 ? 4.562 -2.290 1.170 1.00 98.44 105 ASN A C 1
ATOM 784 O O . ASN A 1 105 ? 3.348 -2.185 1.343 1.00 98.44 105 ASN A O 1
ATOM 788 N N . MET A 1 106 ? 5.290 -1.285 0.673 1.00 98.44 106 MET A N 1
ATOM 789 C CA . MET A 1 106 ? 4.700 0.011 0.339 1.00 98.44 106 MET A CA 1
ATOM 790 C C . MET A 1 106 ? 3.733 -0.053 -0.841 1.00 98.44 106 MET A C 1
ATOM 792 O O . MET A 1 106 ? 2.712 0.629 -0.800 1.00 98.44 106 MET A O 1
ATOM 796 N N . ASN A 1 107 ? 3.978 -0.906 -1.838 1.00 98.75 107 ASN A N 1
ATOM 797 C CA . ASN A 1 107 ? 3.018 -1.114 -2.918 1.00 98.75 107 ASN A CA 1
ATOM 798 C C . ASN A 1 107 ? 1.693 -1.659 -2.393 1.00 98.75 107 ASN A C 1
ATOM 800 O O . ASN A 1 107 ? 0.639 -1.153 -2.782 1.00 98.75 107 ASN A O 1
ATOM 804 N N . VAL A 1 108 ? 1.734 -2.629 -1.481 1.00 98.62 108 VAL A N 1
ATOM 805 C CA . VAL A 1 108 ? 0.526 -3.146 -0.833 1.00 98.62 108 VAL A CA 1
ATOM 806 C C . VAL A 1 108 ? -0.140 -2.064 0.017 1.00 98.62 108 VAL A C 1
ATOM 808 O O . VAL A 1 108 ? -1.346 -1.861 -0.113 1.00 98.62 108 VAL A O 1
ATOM 811 N N . ASN A 1 109 ? 0.622 -1.321 0.824 1.00 98.81 109 ASN A N 1
ATOM 812 C CA . ASN A 1 109 ? 0.080 -0.254 1.669 1.00 98.81 109 ASN A CA 1
ATOM 813 C C . ASN A 1 109 ? -0.657 0.820 0.856 1.00 98.81 109 ASN A C 1
ATOM 815 O O . ASN A 1 109 ? -1.768 1.214 1.212 1.00 98.81 109 ASN A O 1
ATOM 819 N N . GLU A 1 110 ? -0.054 1.291 -0.237 1.00 98.81 110 GLU A N 1
ATOM 820 C CA . GLU A 1 110 ? -0.629 2.330 -1.093 1.00 98.81 110 GLU A CA 1
ATOM 821 C C . GLU A 1 110 ? -1.880 1.837 -1.829 1.00 98.81 110 GLU A C 1
ATOM 823 O O . GLU A 1 110 ? -2.895 2.538 -1.836 1.00 98.81 110 GLU A O 1
ATOM 828 N N . VAL A 1 111 ? -1.847 0.617 -2.380 1.00 98.81 111 VAL A N 1
ATOM 829 C CA . VAL A 1 111 ? -3.007 0.020 -3.063 1.00 98.81 111 VAL A CA 1
ATOM 830 C C . VAL A 1 111 ? -4.165 -0.187 -2.089 1.00 98.81 111 VAL A C 1
ATOM 832 O O . VAL A 1 111 ? -5.278 0.259 -2.364 1.00 98.81 111 VAL A O 1
ATOM 835 N N . VAL A 1 112 ? -3.916 -0.782 -0.919 1.00 98.81 112 VAL A N 1
ATOM 836 C CA . VAL A 1 112 ? -4.946 -0.972 0.117 1.00 98.81 112 VAL A CA 1
ATOM 837 C C . VAL A 1 112 ? -5.528 0.373 0.563 1.00 98.81 112 VAL A C 1
ATOM 839 O O . VAL A 1 112 ? -6.749 0.502 0.657 1.00 98.81 112 VAL A O 1
ATOM 842 N N . ALA A 1 113 ? -4.689 1.392 0.788 1.00 98.88 113 ALA A N 1
ATOM 843 C CA . ALA A 1 113 ? -5.151 2.721 1.183 1.00 98.88 113 ALA A CA 1
ATOM 844 C C . ALA A 1 113 ? -6.085 3.335 0.130 1.00 98.88 113 ALA A C 1
ATOM 846 O O . ALA A 1 113 ? -7.175 3.796 0.467 1.00 98.88 113 ALA A O 1
ATOM 847 N N . ASN A 1 114 ? -5.699 3.310 -1.147 1.00 98.75 114 ASN A N 1
ATOM 848 C CA . ASN A 1 114 ? -6.494 3.907 -2.221 1.00 98.75 114 ASN A CA 1
ATOM 849 C C . ASN A 1 114 ? -7.777 3.125 -2.532 1.00 98.75 114 ASN A C 1
ATOM 851 O O . ASN A 1 114 ? -8.814 3.745 -2.787 1.00 98.75 114 ASN A O 1
ATOM 855 N N . VAL A 1 115 ? -7.761 1.792 -2.443 1.00 98.62 115 VAL A N 1
ATOM 856 C CA . VAL A 1 115 ? -8.987 0.984 -2.549 1.00 98.62 115 VAL A CA 1
ATOM 857 C C . VAL A 1 115 ? -9.930 1.295 -1.382 1.00 98.62 115 VAL A C 1
ATOM 859 O O . VAL A 1 115 ? -11.124 1.504 -1.599 1.00 98.62 115 VAL A O 1
ATOM 862 N N . ALA A 1 116 ? -9.411 1.429 -0.159 1.00 98.69 116 ALA A N 1
ATOM 863 C CA . ALA A 1 116 ? -10.216 1.814 0.999 1.00 98.69 116 ALA A CA 1
ATOM 864 C C . ALA A 1 116 ? -10.797 3.235 0.859 1.00 98.69 116 ALA A C 1
ATOM 866 O O . ALA A 1 116 ? -11.973 3.450 1.153 1.00 98.69 116 ALA A O 1
ATOM 867 N N . LEU A 1 117 ? -10.025 4.199 0.339 1.00 98.69 117 LEU A N 1
ATOM 868 C CA . LEU A 1 117 ? -10.518 5.545 0.018 1.00 98.69 117 LEU A CA 1
ATOM 869 C C . LEU A 1 117 ? -11.658 5.500 -1.003 1.00 98.69 117 LEU A C 1
ATOM 871 O O . LEU A 1 117 ? -12.689 6.141 -0.797 1.00 98.69 117 LEU A O 1
ATOM 875 N N . LYS A 1 118 ? -11.516 4.695 -2.061 1.00 97.69 118 LYS A N 1
ATOM 876 C CA . LYS A 1 118 ? -12.557 4.506 -3.078 1.00 97.69 118 LYS A CA 1
ATOM 877 C C . LYS A 1 118 ? -13.852 3.960 -2.471 1.00 97.69 118 LYS A C 1
ATOM 879 O O . LYS A 1 118 ? -14.923 4.466 -2.798 1.00 97.69 118 LYS A O 1
ATOM 884 N N . LEU A 1 119 ? -13.765 2.982 -1.565 1.00 97.81 119 LEU A N 1
ATOM 885 C CA . LEU A 1 119 ? -14.928 2.443 -0.842 1.00 97.81 119 LEU A CA 1
ATOM 886 C C . LEU A 1 119 ? -15.611 3.491 0.051 1.00 97.81 119 LEU A C 1
ATOM 888 O O . LEU A 1 119 ? -16.821 3.433 0.252 1.00 97.81 119 LEU A O 1
ATOM 892 N N . LEU A 1 120 ? -14.859 4.480 0.538 1.00 97.81 120 LEU A N 1
ATOM 893 C CA . LEU A 1 120 ? -15.381 5.629 1.282 1.00 97.81 120 LEU A CA 1
ATOM 894 C C . LEU A 1 120 ? -15.857 6.786 0.384 1.00 97.81 120 LEU A C 1
ATOM 896 O O . LEU A 1 120 ? -16.204 7.850 0.898 1.00 97.81 120 LEU A O 1
ATOM 900 N N . GLY A 1 121 ? -15.849 6.623 -0.944 1.00 97.88 121 GLY A N 1
ATOM 901 C CA . GLY A 1 121 ? -16.197 7.688 -1.889 1.00 97.88 121 GLY A CA 1
ATOM 902 C C . GLY A 1 121 ? -15.194 8.848 -1.910 1.00 97.88 121 GLY A C 1
ATOM 903 O O . GLY A 1 121 ? -15.546 9.963 -2.295 1.00 97.88 121 GLY A O 1
ATOM 904 N N . ARG A 1 122 ? -13.953 8.612 -1.470 1.00 97.94 122 ARG A N 1
ATOM 905 C CA . ARG A 1 122 ? -12.865 9.598 -1.445 1.00 97.94 122 ARG A CA 1
ATOM 906 C C . ARG A 1 122 ? -11.953 9.431 -2.662 1.00 97.94 122 ARG A C 1
ATOM 908 O O . ARG A 1 122 ? -11.812 8.319 -3.177 1.00 97.94 122 ARG A O 1
ATOM 915 N N . PRO A 1 123 ? -11.334 10.520 -3.151 1.00 96.94 123 PRO A N 1
ATOM 916 C CA . PRO A 1 123 ? -10.385 10.425 -4.249 1.00 96.94 123 PRO A CA 1
ATOM 917 C C . PRO A 1 123 ? -9.105 9.705 -3.806 1.00 96.94 123 PRO A C 1
ATOM 919 O O . PRO A 1 123 ? -8.717 9.743 -2.638 1.00 96.94 123 PRO A O 1
ATOM 922 N N . ARG A 1 124 ? -8.423 9.077 -4.768 1.00 97.62 124 ARG A N 1
ATOM 923 C CA . ARG A 1 124 ? -7.089 8.504 -4.552 1.00 97.62 124 ARG A CA 1
ATOM 924 C C . ARG A 1 124 ? -6.099 9.580 -4.127 1.00 97.62 124 ARG A C 1
ATOM 926 O O . ARG A 1 124 ? -6.170 10.709 -4.613 1.00 97.62 124 ARG A O 1
ATOM 933 N N . GLY A 1 125 ? -5.168 9.218 -3.256 1.00 97.44 125 GLY A N 1
ATOM 934 C CA . GLY A 1 125 ? -4.185 10.143 -2.701 1.00 97.44 125 GLY A CA 1
ATOM 935 C C . GLY A 1 125 ? -4.719 11.035 -1.578 1.00 97.44 125 GLY A C 1
ATOM 936 O O . GLY A 1 125 ? -3.957 11.839 -1.048 1.00 97.44 125 GLY A O 1
ATOM 937 N N . ASP A 1 126 ? -5.988 10.903 -1.164 1.00 97.75 126 ASP A N 1
ATOM 938 C CA . ASP A 1 126 ? -6.520 11.588 0.023 1.00 97.75 126 ASP A CA 1
ATOM 939 C C . ASP A 1 126 ? -6.035 10.925 1.325 1.00 97.75 126 ASP A C 1
ATOM 941 O O . ASP A 1 126 ? -6.796 10.411 2.152 1.00 97.75 126 ASP A O 1
ATOM 945 N N . TYR A 1 127 ? -4.714 10.939 1.507 1.00 98.12 127 TYR A N 1
ATOM 946 C CA . TYR A 1 127 ? -4.025 10.295 2.620 1.00 98.12 127 TYR A CA 1
ATOM 947 C C . TYR A 1 127 ? -4.239 10.997 3.966 1.00 98.12 127 TYR A C 1
ATOM 949 O O . TYR A 1 127 ? -3.753 10.523 4.991 1.00 98.12 127 TYR A O 1
ATOM 957 N N . THR A 1 128 ? -5.015 12.086 3.986 1.00 97.81 128 THR A N 1
ATOM 958 C CA . THR A 1 128 ? -5.525 12.695 5.223 1.00 97.81 128 THR A CA 1
ATOM 959 C C . THR A 1 128 ? -6.596 11.830 5.897 1.00 97.81 128 THR A C 1
ATOM 961 O O .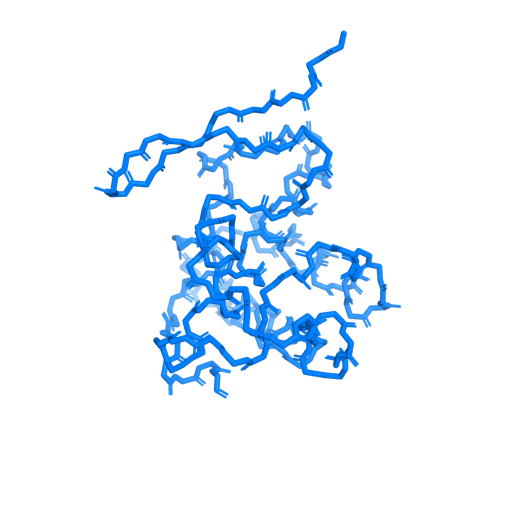 THR A 1 128 ? -6.819 11.959 7.100 1.00 97.81 128 THR A O 1
ATOM 964 N N . VAL A 1 129 ? -7.247 10.933 5.142 1.00 98.31 129 VAL A N 1
ATOM 965 C CA . VAL A 1 129 ? -8.276 10.013 5.652 1.00 98.31 129 VAL A CA 1
ATOM 966 C C . VAL A 1 129 ? -7.705 8.626 5.911 1.00 98.31 129 VAL A C 1
ATOM 968 O O . VAL A 1 129 ? -7.877 8.096 7.004 1.00 98.31 129 VAL A O 1
ATOM 971 N N . ILE A 1 130 ? -7.044 8.032 4.912 1.00 98.62 130 ILE A N 1
ATOM 972 C CA . ILE A 1 130 ? -6.391 6.723 5.022 1.00 98.62 130 ILE A CA 1
ATOM 973 C C . ILE A 1 130 ? -4.981 6.863 4.480 1.00 98.62 130 ILE A C 1
ATOM 975 O O . ILE A 1 130 ? -4.776 7.077 3.292 1.00 98.62 130 ILE A O 1
ATOM 979 N N . ASN A 1 131 ? -4.012 6.726 5.373 1.00 98.56 131 ASN A N 1
ATOM 980 C CA . ASN A 1 131 ? -2.601 6.924 5.085 1.00 98.56 131 ASN A CA 1
ATOM 981 C C . ASN A 1 131 ? -1.929 5.550 4.939 1.00 98.56 131 ASN A C 1
ATOM 983 O O . ASN A 1 131 ? -2.117 4.706 5.825 1.00 98.56 131 ASN A O 1
ATOM 987 N N . PRO A 1 132 ? -1.142 5.313 3.876 1.00 98.62 132 PRO A N 1
ATOM 988 C CA . PRO A 1 132 ? -0.428 4.052 3.688 1.00 98.62 132 PRO A CA 1
ATOM 989 C C . PRO A 1 132 ? 0.464 3.680 4.881 1.00 98.62 132 PRO A C 1
ATOM 991 O O . PRO A 1 132 ? 0.508 2.518 5.268 1.00 98.62 132 PRO A O 1
ATOM 994 N N . ASN A 1 133 ? 1.126 4.657 5.507 1.00 98.25 133 ASN A N 1
ATOM 995 C CA . ASN A 1 133 ? 2.008 4.434 6.651 1.00 98.25 133 ASN A CA 1
ATOM 996 C C . ASN A 1 133 ? 1.237 4.457 7.976 1.00 98.25 133 ASN A C 1
ATOM 998 O O . ASN A 1 133 ? 1.256 3.476 8.714 1.00 98.25 133 ASN A O 1
ATOM 1002 N N . ASP A 1 134 ? 0.515 5.545 8.256 1.00 98.19 134 ASP A N 1
ATOM 1003 C CA . ASP A 1 134 ? -0.053 5.775 9.596 1.00 98.19 134 ASP A CA 1
ATOM 1004 C C . ASP A 1 134 ? -1.290 4.918 9.896 1.00 98.19 134 ASP A C 1
ATOM 1006 O O . ASP A 1 134 ? -1.682 4.777 11.052 1.00 98.19 134 ASP A O 1
ATOM 1010 N N . HIS A 1 135 ? -1.932 4.362 8.862 1.00 98.75 135 HIS A N 1
ATOM 1011 C CA . HIS A 1 135 ? -3.148 3.564 9.013 1.00 98.75 135 HIS A CA 1
ATOM 1012 C C . HIS A 1 135 ? -2.971 2.131 8.508 1.00 98.75 135 HIS A C 1
ATOM 1014 O O . HIS A 1 135 ? -3.217 1.191 9.260 1.00 98.75 135 HIS A O 1
ATOM 1020 N N . VAL A 1 136 ? -2.542 1.939 7.254 1.00 98.81 136 VAL A N 1
ATOM 1021 C CA . VAL A 1 136 ? -2.420 0.585 6.675 1.00 98.81 136 VAL A CA 1
ATOM 1022 C C . VAL A 1 136 ? -1.205 -0.158 7.234 1.00 98.81 136 VAL A C 1
ATOM 1024 O O . VAL A 1 136 ? -1.298 -1.342 7.560 1.00 98.81 136 VAL A O 1
ATOM 1027 N N . ASN A 1 137 ? -0.087 0.547 7.417 1.00 98.69 137 ASN A N 1
ATOM 1028 C CA . ASN A 1 137 ? 1.133 0.016 8.022 1.00 98.69 137 ASN A CA 1
ATOM 1029 C C . ASN A 1 137 ? 1.224 0.263 9.540 1.00 98.69 137 ASN A C 1
ATOM 1031 O O . ASN A 1 137 ? 2.292 0.096 10.127 1.00 98.69 137 ASN A O 1
ATOM 1035 N N . LEU A 1 138 ? 0.123 0.661 10.189 1.00 98.50 138 LEU A N 1
ATOM 1036 C CA . LEU A 1 138 ? 0.104 0.913 11.628 1.00 98.50 138 LEU A CA 1
ATOM 1037 C C . LEU A 1 138 ? 0.564 -0.337 12.394 1.00 98.50 138 LEU A C 1
ATOM 1039 O O . LEU A 1 138 ? 0.081 -1.444 12.132 1.00 98.50 138 LEU A O 1
ATOM 1043 N N . SER A 1 139 ? 1.476 -0.141 13.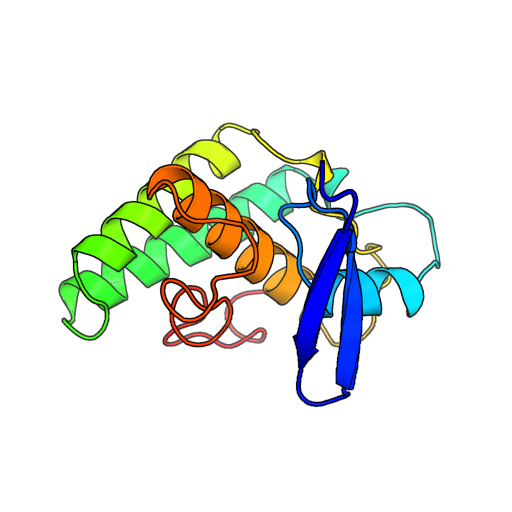350 1.00 97.94 139 SER A N 1
ATOM 1044 C CA . SER A 1 139 ? 2.065 -1.191 14.200 1.00 97.94 139 SER A CA 1
ATOM 1045 C C . SER A 1 139 ? 2.893 -2.249 13.454 1.00 97.94 139 SER A C 1
ATOM 1047 O O . SER A 1 139 ? 3.112 -3.327 13.994 1.00 97.94 139 SER A O 1
ATOM 1049 N N . GLN A 1 140 ? 3.344 -1.958 12.231 1.00 98.31 140 GLN A N 1
ATOM 1050 C CA . GLN A 1 140 ? 4.113 -2.881 11.391 1.00 98.31 140 GLN A CA 1
ATOM 1051 C C . GLN A 1 140 ? 5.404 -2.228 10.887 1.00 98.31 140 GLN A C 1
ATOM 1053 O O . GLN A 1 140 ? 5.490 -1.007 10.731 1.00 98.31 140 GLN A O 1
ATOM 1058 N N . SER A 1 141 ? 6.387 -3.051 10.543 1.00 96.12 141 SER A N 1
ATOM 1059 C CA . SER A 1 141 ? 7.554 -2.696 9.736 1.00 96.12 141 SER A CA 1
ATOM 1060 C C . SER A 1 141 ? 7.571 -3.555 8.465 1.00 96.12 141 SER A C 1
ATOM 1062 O O . SER A 1 141 ? 6.745 -4.436 8.261 1.00 96.12 141 SER A O 1
ATOM 1064 N N . THR A 1 142 ? 8.494 -3.290 7.545 1.00 94.00 142 THR A N 1
ATOM 1065 C CA . THR A 1 142 ? 8.734 -4.235 6.446 1.00 94.00 142 THR A CA 1
ATOM 1066 C C . THR A 1 142 ? 9.310 -5.547 6.986 1.00 94.00 142 THR A C 1
ATOM 1068 O O . THR A 1 142 ? 8.962 -6.608 6.491 1.00 94.00 142 THR A O 1
ATOM 1071 N N . ASN A 1 143 ? 10.161 -5.482 8.013 1.00 92.94 143 ASN A N 1
ATOM 1072 C CA . ASN A 1 143 ? 10.990 -6.610 8.458 1.00 92.94 143 ASN A CA 1
ATOM 1073 C C . ASN A 1 143 ? 10.216 -7.743 9.157 1.00 92.94 143 ASN A C 1
ATOM 1075 O O . ASN A 1 143 ? 10.773 -8.816 9.363 1.00 92.94 143 ASN A O 1
ATOM 1079 N N . ASP A 1 144 ? 8.987 -7.481 9.591 1.00 90.56 144 ASP A N 1
ATOM 1080 C CA . ASP A 1 144 ? 8.056 -8.446 10.184 1.00 90.56 144 ASP A CA 1
ATOM 1081 C C . ASP A 1 144 ? 6.907 -8.812 9.233 1.00 90.56 144 ASP A C 1
ATOM 1083 O O . ASP A 1 144 ? 6.288 -9.860 9.406 1.00 90.56 144 ASP A O 1
ATOM 1087 N N . VAL A 1 145 ? 6.621 -7.966 8.238 1.00 88.50 145 VAL A N 1
ATOM 1088 C CA . VAL A 1 145 ? 5.555 -8.193 7.250 1.00 88.50 145 VAL A CA 1
ATOM 1089 C C . VAL A 1 145 ? 6.024 -9.014 6.046 1.00 88.50 145 VAL A C 1
ATOM 1091 O O . VAL A 1 145 ? 5.240 -9.816 5.540 1.00 88.50 145 VAL A O 1
ATOM 1094 N N . TYR A 1 146 ? 7.237 -8.755 5.548 1.00 79.25 146 TYR A N 1
ATOM 1095 C CA . TYR A 1 146 ? 7.793 -9.337 4.320 1.00 79.25 146 TYR A CA 1
ATOM 1096 C C . TYR A 1 146 ? 8.596 -10.607 4.604 1.00 79.25 146 TYR A C 1
ATOM 1098 O O . TYR A 1 146 ? 8.361 -11.608 3.890 1.00 79.25 146 TYR A O 1
#

Mean predicted aligned error: 2.64 Å

pLDDT: mean 96.58, std 4.61, range [61.44, 98.88]

Secondary structure (DSSP, 8-state):
---EEEEE-SS-EEEEETT-S--HHHHHHHHH--SSS-BGGG-HHHHHHHHHHHHHHHHHHHHTTSS-HHHHHHHHHHHHHHHTTTTGGG---BSS-STTTHHHHHHHHHHHHHHHHHHTTPPTT-TTTS-IIIIITTT--HHHH-